Protein AF-A0A832CDM5-F1 (afdb_monomer_lite)

Secondary structure (DSSP, 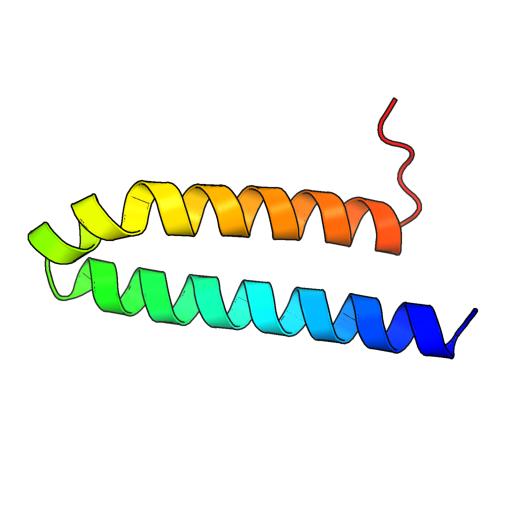8-state):
-HHHHHHHHHHHHHHHHHHHHHHHHHHH-HHHHHHHHHHHHHHHHHHHHHHHHHHT----

Foldseek 3Di:
DVVVLVVLVVVLVVLVVVLVVQVVVCVVDVVSVVVCVVVSVVSVVVNVVSVCVSVVPDPD

Structure (mmCIF, N/CA/C/O backbone):
data_AF-A0A832CDM5-F1
#
_entry.id   AF-A0A832CDM5-F1
#
loop_
_atom_site.group_PDB
_atom_site.id
_atom_site.type_symbol
_atom_site.label_atom_id
_atom_site.label_alt_id
_atom_site.label_comp_id
_atom_site.label_asym_id
_atom_site.label_entity_id
_atom_site.label_seq_id
_atom_site.pdbx_PDB_ins_code
_atom_site.Cartn_x
_atom_site.Cartn_y
_atom_site.Cartn_z
_atom_site.occupancy
_atom_site.B_iso_or_equiv
_atom_site.auth_seq_id
_atom_site.auth_comp_id
_atom_site.auth_asym_id
_atom_site.auth_atom_id
_atom_site.pdbx_PDB_model_num
ATOM 1 N N . MET A 1 1 ? -15.313 7.850 16.726 1.00 65.81 1 MET A N 1
ATOM 2 C CA . MET A 1 1 ? -14.222 6.885 16.451 1.00 65.81 1 MET A CA 1
ATOM 3 C C . MET A 1 1 ? -14.484 6.043 15.207 1.00 65.81 1 MET A C 1
ATOM 5 O O . MET A 1 1 ? -13.548 5.820 14.455 1.00 65.81 1 MET A O 1
ATOM 9 N N . GLU A 1 2 ? -15.728 5.631 14.939 1.00 85.75 2 GLU A N 1
ATOM 10 C CA . GLU A 1 2 ? -16.065 4.784 13.780 1.00 85.75 2 GLU A CA 1
ATOM 11 C C . GLU A 1 2 ? -15.678 5.394 12.420 1.00 85.75 2 GLU A C 1
ATOM 13 O O . GLU A 1 2 ? -15.089 4.712 11.589 1.00 85.75 2 GLU A O 1
ATOM 18 N N . GLU A 1 3 ? -15.921 6.692 12.219 1.00 92.69 3 GLU A N 1
ATOM 19 C CA . GLU A 1 3 ? -15.572 7.382 10.969 1.00 92.69 3 GLU A CA 1
ATOM 20 C C . GLU A 1 3 ? -14.060 7.399 10.692 1.00 92.69 3 GLU A C 1
ATOM 22 O O . GLU A 1 3 ? -13.623 7.175 9.568 1.00 92.69 3 GLU A O 1
ATOM 27 N N . GLN A 1 4 ? -13.238 7.608 11.725 1.00 92.44 4 GLN A N 1
ATOM 28 C CA . GLN A 1 4 ? -11.782 7.558 11.564 1.00 92.44 4 GLN A CA 1
ATOM 29 C C . GLN A 1 4 ? -11.313 6.135 11.276 1.00 92.44 4 GLN A C 1
ATOM 31 O O . GLN A 1 4 ? -10.460 5.938 10.419 1.00 92.44 4 GLN A O 1
ATOM 36 N N . ARG A 1 5 ? -11.928 5.131 11.913 1.00 93.56 5 ARG A N 1
ATOM 37 C CA . ARG A 1 5 ? -11.637 3.726 11.618 1.00 93.56 5 ARG A CA 1
ATOM 38 C C . ARG A 1 5 ? -11.942 3.381 10.160 1.00 93.56 5 ARG A C 1
ATOM 40 O O . ARG A 1 5 ? -11.113 2.749 9.525 1.00 93.56 5 ARG A O 1
ATOM 47 N N . LYS A 1 6 ? -13.068 3.853 9.609 1.00 96.50 6 LYS A N 1
ATOM 48 C CA . LYS A 1 6 ? -13.414 3.669 8.186 1.00 96.50 6 LYS A CA 1
ATOM 49 C C . LYS A 1 6 ? -12.380 4.299 7.254 1.00 96.50 6 LYS A C 1
ATOM 51 O O . LYS A 1 6 ? -11.975 3.665 6.287 1.00 96.50 6 LYS A O 1
ATOM 56 N N . LYS A 1 7 ? -11.918 5.514 7.563 1.00 97.69 7 LYS A N 1
ATOM 57 C CA . LYS A 1 7 ? -10.864 6.190 6.788 1.00 97.69 7 LYS A CA 1
ATOM 58 C C . LYS A 1 7 ? -9.543 5.427 6.819 1.00 97.69 7 LYS A C 1
ATOM 60 O O . LYS A 1 7 ? -8.922 5.269 5.777 1.00 97.69 7 LYS A O 1
ATOM 65 N N . LEU A 1 8 ? -9.141 4.938 7.991 1.00 96.50 8 LEU A N 1
ATOM 66 C CA . LEU A 1 8 ? -7.918 4.152 8.153 1.00 96.50 8 LEU A CA 1
ATOM 67 C C . LEU A 1 8 ? -8.014 2.797 7.441 1.00 96.50 8 LEU A C 1
ATOM 69 O O . LEU A 1 8 ? -7.079 2.425 6.748 1.00 96.50 8 LEU A O 1
ATOM 73 N N . SER A 1 9 ? -9.150 2.099 7.531 1.00 97.44 9 SER A N 1
ATOM 74 C CA . SER A 1 9 ? -9.378 0.872 6.757 1.00 97.44 9 SER A CA 1
ATOM 75 C C . SER A 1 9 ? -9.300 1.135 5.257 1.00 97.44 9 SER A C 1
ATOM 77 O O . SER A 1 9 ? -8.600 0.421 4.555 1.00 97.44 9 SER A O 1
ATOM 79 N N . ARG A 1 10 ? -9.920 2.218 4.772 1.00 98.38 10 ARG A N 1
ATOM 80 C CA . ARG A 1 10 ? -9.832 2.578 3.354 1.00 98.38 10 ARG A CA 1
ATOM 81 C C . ARG A 1 10 ? -8.404 2.913 2.919 1.00 98.38 10 ARG A C 1
ATOM 83 O O . ARG A 1 10 ? -8.042 2.631 1.785 1.00 98.38 10 ARG A O 1
ATOM 90 N N . ALA A 1 11 ? -7.614 3.546 3.784 1.00 98.38 11 ALA A N 1
ATOM 91 C CA . ALA A 1 11 ? -6.210 3.818 3.498 1.00 98.38 11 ALA A CA 1
ATOM 92 C C . ALA A 1 11 ? -5.387 2.524 3.401 1.00 98.38 11 ALA A C 1
ATOM 94 O O . ALA A 1 11 ? -4.555 2.430 2.507 1.00 98.38 11 ALA A O 1
ATOM 95 N N . LEU A 1 12 ? -5.658 1.530 4.256 1.00 98.44 12 LEU A N 1
ATOM 96 C CA . LEU A 1 12 ? -5.024 0.212 4.175 1.00 98.44 12 LEU A CA 1
ATOM 97 C C . LEU A 1 12 ? -5.373 -0.491 2.856 1.00 98.44 12 LEU A C 1
ATOM 99 O O . LEU A 1 12 ? -4.463 -0.887 2.139 1.00 98.44 12 LEU A O 1
ATOM 103 N N . ASP A 1 13 ? -6.656 -0.514 2.475 1.00 98.44 13 ASP A N 1
ATOM 104 C CA . ASP A 1 13 ? -7.091 -1.111 1.201 1.00 98.44 13 ASP A CA 1
ATOM 105 C C . ASP A 1 13 ? -6.363 -0.492 -0.009 1.00 98.44 13 ASP A C 1
ATOM 107 O O . ASP A 1 13 ? -6.025 -1.180 -0.967 1.00 98.44 13 ASP A O 1
ATOM 111 N N . LEU A 1 14 ? -6.135 0.827 0.019 1.00 98.75 14 LEU A N 1
ATOM 112 C CA . LEU A 1 14 ? -5.438 1.545 -1.051 1.00 98.75 14 LEU A CA 1
ATOM 113 C C . LEU A 1 14 ? -3.933 1.248 -1.082 1.00 98.75 14 LEU A C 1
ATOM 115 O O . LEU A 1 14 ? -3.339 1.280 -2.157 1.00 98.75 14 LEU A O 1
ATOM 119 N N . ILE A 1 15 ? -3.314 0.994 0.075 1.00 98.69 15 ILE A N 1
ATOM 120 C CA . ILE A 1 15 ? -1.911 0.572 0.152 1.00 98.69 15 ILE A CA 1
ATOM 121 C C . ILE A 1 15 ? -1.764 -0.823 -0.455 1.00 98.69 15 ILE A C 1
ATOM 123 O O . ILE A 1 15 ? -0.898 -1.014 -1.307 1.00 98.69 15 ILE A O 1
ATOM 127 N N . ASP A 1 16 ? -2.641 -1.755 -0.082 1.00 98.62 16 ASP A N 1
ATOM 128 C CA . ASP A 1 16 ? -2.631 -3.121 -0.612 1.00 98.62 16 ASP A CA 1
ATOM 129 C C . ASP A 1 16 ? -2.826 -3.122 -2.140 1.00 98.62 16 ASP A C 1
ATOM 131 O O . ASP A 1 16 ? -2.045 -3.732 -2.871 1.00 98.62 16 ASP A O 1
ATOM 135 N N . GLU A 1 17 ? -3.798 -2.349 -2.644 1.00 98.75 17 GLU A N 1
ATOM 136 C CA . GLU A 1 17 ? -4.029 -2.180 -4.086 1.00 98.75 17 GLU A CA 1
ATOM 137 C C . GLU A 1 17 ? -2.804 -1.584 -4.803 1.00 98.75 17 GLU A C 1
ATOM 139 O O . GLU A 1 17 ? -2.433 -2.028 -5.892 1.00 98.75 17 GLU A O 1
ATOM 144 N N . ALA A 1 18 ? -2.139 -0.595 -4.197 1.00 98.75 18 ALA A N 1
ATOM 145 C CA . ALA A 1 18 ? -0.929 -0.010 -4.765 1.00 98.75 18 ALA A CA 1
ATOM 146 C C . ALA A 1 18 ? 0.220 -1.028 -4.834 1.00 98.75 18 ALA A C 1
ATOM 148 O O . ALA A 1 18 ? 0.896 -1.104 -5.860 1.00 98.75 18 ALA A O 1
ATOM 149 N N . ILE A 1 19 ? 0.429 -1.827 -3.784 1.00 98.75 19 ILE A N 1
ATOM 150 C CA . ILE A 1 19 ? 1.459 -2.875 -3.754 1.00 98.75 19 ILE A CA 1
ATOM 151 C C . ILE A 1 19 ? 1.231 -3.882 -4.884 1.00 98.75 19 ILE A C 1
ATOM 153 O O . ILE A 1 19 ? 2.177 -4.212 -5.602 1.00 98.75 19 ILE A O 1
ATOM 157 N N . ASP A 1 20 ? -0.007 -4.336 -5.083 1.00 98.69 20 ASP A N 1
ATOM 158 C CA . AS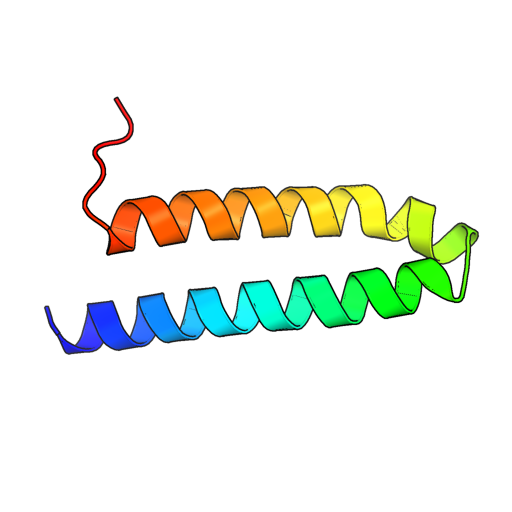P A 1 20 ? -0.338 -5.297 -6.138 1.00 98.69 20 ASP A CA 1
ATOM 159 C C . ASP A 1 20 ? -0.029 -4.742 -7.535 1.00 98.69 20 ASP A C 1
ATOM 161 O O . ASP A 1 20 ? 0.681 -5.379 -8.320 1.00 98.69 20 ASP A O 1
ATOM 165 N N . LEU A 1 21 ? -0.470 -3.514 -7.825 1.00 98.56 21 LEU A N 1
ATOM 166 C CA . LEU A 1 21 ? -0.213 -2.853 -9.109 1.00 98.56 21 LEU A CA 1
ATOM 167 C C . LEU A 1 21 ? 1.285 -2.635 -9.365 1.00 98.56 21 LEU A C 1
ATOM 169 O O . LEU A 1 21 ? 1.768 -2.839 -10.482 1.00 98.56 21 LEU A O 1
ATOM 173 N N . LEU A 1 22 ? 2.034 -2.229 -8.338 1.00 98.25 22 LEU A N 1
ATOM 174 C CA . LEU A 1 22 ? 3.472 -1.993 -8.445 1.00 98.25 22 LEU A CA 1
ATOM 175 C C . LEU A 1 22 ? 4.255 -3.298 -8.617 1.00 98.25 22 LEU A C 1
ATOM 177 O O . LEU A 1 22 ? 5.198 -3.341 -9.406 1.00 98.25 22 LEU A O 1
ATOM 181 N N . ARG A 1 23 ? 3.848 -4.382 -7.948 1.00 98.06 23 ARG A N 1
ATOM 182 C CA . ARG A 1 23 ? 4.436 -5.715 -8.150 1.00 98.06 23 ARG A CA 1
ATOM 183 C C . ARG A 1 23 ? 4.196 -6.223 -9.566 1.00 98.06 23 ARG A C 1
ATOM 185 O O . ARG A 1 23 ? 5.107 -6.793 -10.164 1.00 98.06 23 ARG A O 1
ATOM 192 N N . ASP A 1 24 ? 3.010 -6.001 -10.122 1.00 98.19 24 ASP A N 1
ATOM 193 C CA . ASP A 1 24 ? 2.717 -6.372 -11.507 1.00 98.19 24 ASP A CA 1
ATOM 194 C C . ASP A 1 24 ? 3.534 -5.550 -12.511 1.00 98.19 24 ASP A C 1
ATOM 196 O O . ASP A 1 24 ? 4.073 -6.110 -13.469 1.00 98.19 24 ASP A O 1
ATOM 200 N N . ALA A 1 25 ? 3.729 -4.254 -12.255 1.00 97.56 25 ALA A N 1
ATOM 201 C CA . ALA A 1 25 ? 4.617 -3.416 -13.056 1.00 97.56 25 ALA A CA 1
ATOM 202 C C . ALA A 1 25 ? 6.087 -3.876 -12.968 1.00 97.56 25 ALA A C 1
ATOM 204 O O . ALA A 1 25 ? 6.754 -4.019 -13.994 1.00 97.56 25 ALA A O 1
ATOM 205 N N . ALA A 1 26 ? 6.578 -4.186 -11.765 1.00 97.50 26 ALA A N 1
ATOM 206 C CA . ALA A 1 26 ? 7.928 -4.705 -11.537 1.00 97.50 26 ALA A CA 1
ATOM 207 C C . ALA A 1 26 ? 8.170 -6.056 -12.237 1.00 97.50 26 ALA A C 1
ATOM 209 O O . ALA A 1 26 ? 9.255 -6.313 -12.753 1.00 97.50 26 ALA A O 1
ATOM 210 N N . ARG A 1 27 ? 7.156 -6.928 -12.312 1.00 97.25 27 ARG A N 1
ATOM 211 C CA . ARG A 1 27 ? 7.246 -8.203 -13.051 1.00 97.25 27 ARG A CA 1
ATOM 212 C C . ARG A 1 27 ? 7.413 -8.007 -14.558 1.00 97.25 27 ARG A C 1
ATOM 214 O O . ARG A 1 27 ? 7.984 -8.878 -15.213 1.00 97.25 27 ARG A O 1
ATOM 221 N N . ALA A 1 28 ? 6.898 -6.908 -15.107 1.00 96.44 28 ALA A N 1
ATOM 222 C CA . ALA A 1 28 ? 6.948 -6.622 -16.537 1.00 96.44 28 ALA A CA 1
ATOM 223 C C . ALA A 1 28 ? 8.286 -6.009 -16.991 1.00 96.44 28 ALA A C 1
ATOM 225 O O . ALA A 1 28 ? 8.661 -6.180 -18.152 1.00 96.44 28 ALA A O 1
ATOM 226 N N . ASP A 1 29 ? 9.012 -5.324 -16.101 1.00 96.12 29 ASP A N 1
ATOM 227 C CA . ASP A 1 29 ? 10.263 -4.628 -16.418 1.00 96.12 29 ASP A CA 1
ATOM 228 C C . ASP A 1 29 ? 11.252 -4.689 -15.241 1.00 96.12 29 ASP A C 1
ATOM 230 O O . ASP A 1 29 ? 11.003 -4.159 -14.160 1.00 96.12 29 ASP A O 1
ATOM 234 N N . ARG A 1 30 ? 12.420 -5.303 -15.474 1.00 92.56 30 ARG A N 1
ATOM 235 C CA . ARG A 1 30 ? 13.479 -5.453 -14.465 1.00 92.56 30 ARG A CA 1
ATOM 236 C C . ARG A 1 30 ? 14.069 -4.117 -14.004 1.00 92.56 30 ARG A C 1
ATOM 238 O O . ARG A 1 30 ? 14.401 -3.996 -12.831 1.00 92.56 30 ARG A O 1
ATOM 245 N N . ALA A 1 31 ? 14.216 -3.136 -14.894 1.00 95.06 31 ALA A N 1
ATOM 246 C CA . ALA A 1 31 ? 14.709 -1.816 -14.505 1.00 95.06 31 ALA A CA 1
ATOM 247 C C . ALA A 1 31 ? 13.675 -1.098 -13.629 1.00 95.06 31 ALA A C 1
ATOM 249 O O . ALA A 1 31 ? 14.027 -0.435 -12.657 1.00 95.06 31 ALA A O 1
ATOM 250 N N . LEU A 1 32 ? 12.389 -1.283 -13.938 1.00 95.50 32 LEU A N 1
ATOM 251 C CA . LEU A 1 32 ? 11.310 -0.775 -13.102 1.00 95.50 32 LEU A CA 1
ATOM 252 C C . LEU A 1 32 ? 11.256 -1.494 -11.748 1.00 95.50 32 LEU A C 1
ATOM 254 O O . LEU A 1 32 ? 11.009 -0.842 -10.742 1.00 95.50 32 LEU A O 1
ATOM 258 N N . ALA A 1 33 ? 11.540 -2.798 -11.697 1.00 97.56 33 ALA A N 1
ATOM 259 C CA . ALA A 1 33 ? 11.608 -3.552 -10.446 1.00 97.56 33 ALA A CA 1
ATOM 260 C C . ALA A 1 33 ? 12.641 -2.975 -9.467 1.00 97.56 33 ALA A C 1
ATOM 262 O O . ALA A 1 33 ? 12.316 -2.783 -8.301 1.00 97.56 33 ALA A O 1
ATOM 263 N N . GLU A 1 34 ? 13.845 -2.648 -9.948 1.00 97.62 34 GLU A N 1
ATOM 264 C CA . GLU A 1 34 ? 14.893 -2.021 -9.127 1.00 97.62 34 GLU A CA 1
ATOM 265 C C . GLU A 1 34 ? 14.466 -0.630 -8.626 1.00 97.62 34 GLU A C 1
ATOM 267 O O . GLU A 1 34 ? 14.706 -0.282 -7.476 1.00 97.62 34 GLU A O 1
ATOM 272 N N . LEU A 1 35 ? 13.771 0.159 -9.454 1.00 97.19 35 LEU A N 1
ATOM 273 C CA . LEU A 1 35 ? 13.257 1.473 -9.045 1.00 97.19 35 LEU A CA 1
ATOM 274 C C . LEU A 1 35 ? 12.088 1.387 -8.052 1.00 97.19 35 LEU A C 1
ATOM 276 O O . LEU A 1 35 ? 11.877 2.314 -7.271 1.00 97.19 35 LEU A O 1
ATOM 280 N N . LEU A 1 36 ? 11.300 0.313 -8.113 1.00 98.38 36 LEU A N 1
ATOM 281 C CA . LEU A 1 36 ? 10.123 0.118 -7.270 1.00 98.38 36 LEU A CA 1
ATOM 282 C C . LEU A 1 36 ? 10.432 -0.567 -5.939 1.00 98.38 36 L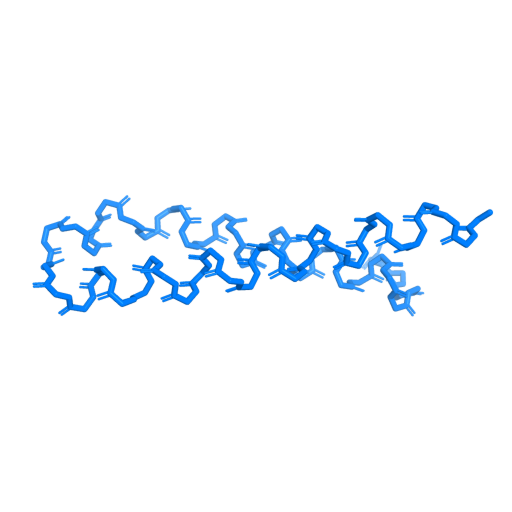EU A C 1
ATOM 284 O O . LEU A 1 36 ? 9.561 -0.556 -5.075 1.00 98.38 36 LEU A O 1
ATOM 288 N N . GLU A 1 37 ? 11.629 -1.123 -5.746 1.00 98.12 37 GLU A N 1
ATOM 289 C CA . GLU A 1 37 ? 12.006 -1.858 -4.532 1.00 98.12 37 GLU A CA 1
ATOM 290 C C . GLU A 1 37 ? 11.792 -1.022 -3.257 1.00 98.12 37 GLU A C 1
ATOM 292 O O . GLU A 1 37 ? 11.022 -1.422 -2.383 1.00 98.12 37 GLU A O 1
ATOM 297 N N . ASP A 1 38 ? 12.362 0.186 -3.196 1.00 98.12 38 ASP A N 1
ATOM 298 C CA . ASP A 1 38 ? 12.231 1.081 -2.034 1.00 98.12 38 ASP A CA 1
ATOM 299 C C . ASP A 1 38 ? 10.782 1.551 -1.803 1.00 98.12 38 ASP A C 1
ATOM 301 O O . ASP A 1 38 ? 10.345 1.763 -0.665 1.00 98.12 38 ASP A O 1
ATOM 305 N N . VAL A 1 39 ? 10.021 1.725 -2.890 1.00 98.25 39 VAL A N 1
ATOM 306 C CA . VAL A 1 39 ? 8.616 2.153 -2.838 1.00 98.25 39 VAL A CA 1
ATOM 307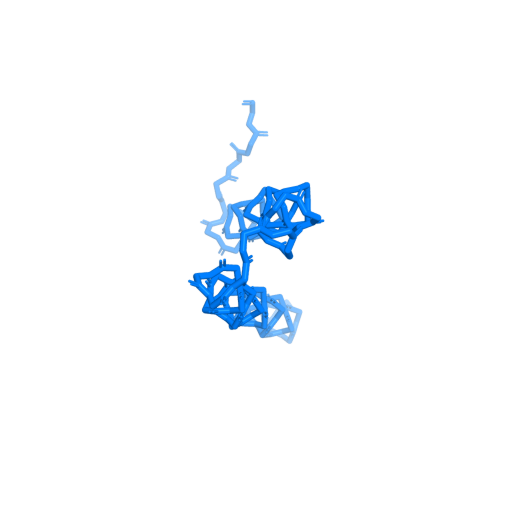 C C . VAL A 1 39 ? 7.745 1.031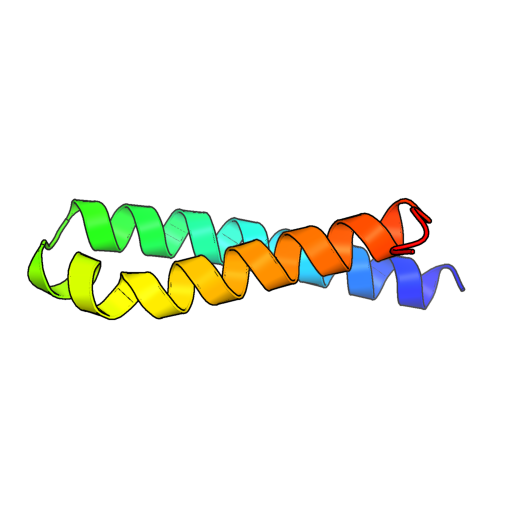 -2.283 1.00 98.25 39 VAL A C 1
ATOM 309 O O . VAL A 1 39 ? 6.942 1.273 -1.384 1.00 98.25 39 VAL A O 1
ATOM 312 N N . LEU A 1 40 ? 7.920 -0.189 -2.793 1.00 98.62 40 LEU A N 1
ATOM 313 C CA . LEU A 1 40 ? 7.221 -1.384 -2.329 1.00 98.62 40 LEU A CA 1
ATOM 314 C C . LEU A 1 40 ? 7.523 -1.648 -0.855 1.00 98.62 40 LEU A C 1
ATOM 316 O O . LEU A 1 40 ? 6.586 -1.794 -0.077 1.00 98.62 40 LEU A O 1
ATOM 320 N N . TYR A 1 41 ? 8.796 -1.593 -0.461 1.00 98.38 41 TYR A N 1
ATOM 321 C CA . TYR A 1 41 ? 9.204 -1.748 0.934 1.00 98.38 41 TYR A CA 1
ATOM 322 C C . TYR A 1 41 ? 8.518 -0.721 1.849 1.00 98.38 41 TYR A C 1
ATOM 324 O O . TYR A 1 41 ? 7.935 -1.065 2.874 1.00 98.38 41 TYR A O 1
ATOM 332 N N . SER A 1 42 ? 8.517 0.554 1.452 1.00 98.50 42 SER A N 1
ATOM 333 C CA . SER A 1 42 ? 7.884 1.620 2.239 1.00 98.50 42 SER A CA 1
ATOM 334 C C . SER A 1 42 ? 6.366 1.448 2.366 1.00 98.50 42 SER A C 1
ATOM 336 O O . SER A 1 42 ? 5.789 1.792 3.399 1.00 98.50 42 SER A O 1
ATOM 338 N N . LEU A 1 43 ? 5.704 0.945 1.319 1.00 98.62 43 LEU A N 1
ATOM 339 C CA . LEU A 1 43 ? 4.268 0.669 1.339 1.00 98.62 43 LEU A CA 1
ATOM 340 C C . LEU A 1 43 ? 3.935 -0.539 2.216 1.00 98.62 43 LEU A C 1
ATOM 342 O O . LEU A 1 43 ? 2.962 -0.477 2.962 1.00 98.62 43 LEU A O 1
ATOM 346 N N . GLU A 1 44 ? 4.744 -1.596 2.166 1.00 98.69 44 GLU A N 1
ATOM 347 C CA . GLU A 1 44 ? 4.595 -2.780 3.019 1.00 98.69 44 GLU A CA 1
ATOM 348 C C . GLU A 1 44 ? 4.701 -2.397 4.504 1.00 98.69 44 GLU A C 1
ATOM 350 O O . GLU A 1 44 ? 3.780 -2.671 5.275 1.00 98.69 44 GLU A O 1
ATOM 355 N N . GLU A 1 45 ? 5.735 -1.640 4.887 1.00 98.50 45 GLU A N 1
ATOM 356 C CA . GLU A 1 45 ? 5.905 -1.126 6.255 1.00 98.50 45 GLU A CA 1
ATOM 357 C C . GLU A 1 45 ? 4.730 -0.234 6.694 1.00 98.50 45 GLU A C 1
ATOM 359 O O . GLU A 1 45 ? 4.225 -0.335 7.818 1.00 98.50 45 GLU A O 1
ATOM 364 N N . ALA A 1 46 ? 4.251 0.643 5.804 1.00 98.12 46 ALA A N 1
ATOM 365 C CA . ALA A 1 46 ? 3.100 1.495 6.088 1.00 98.12 46 ALA A CA 1
ATOM 366 C C . ALA A 1 46 ? 1.810 0.679 6.277 1.00 98.12 46 ALA A C 1
ATOM 368 O O . ALA A 1 46 ? 1.021 0.981 7.180 1.00 98.12 46 ALA A O 1
ATOM 369 N N . GLY A 1 47 ? 1.603 -0.353 5.455 1.00 98.19 47 GLY A N 1
ATOM 370 C CA . GLY A 1 47 ? 0.476 -1.277 5.546 1.00 98.19 47 GLY A CA 1
ATOM 371 C C . GLY A 1 47 ? 0.483 -2.055 6.861 1.00 98.19 47 GLY A C 1
ATOM 372 O O . GLY A 1 47 ? -0.524 -2.073 7.573 1.00 98.19 47 GLY A O 1
ATOM 373 N N . GLU A 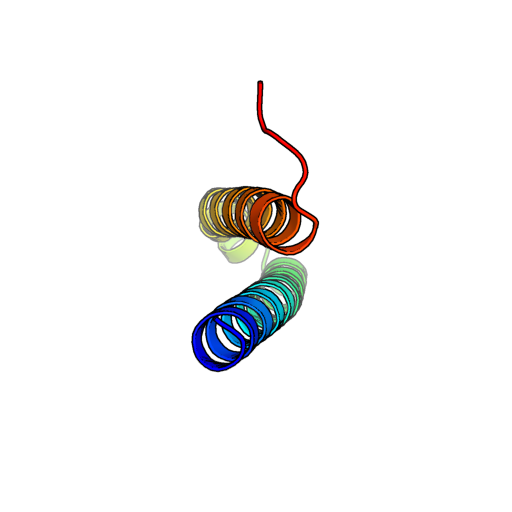1 48 ? 1.629 -2.613 7.255 1.00 97.75 48 GLU A N 1
ATOM 374 C CA . GLU A 1 48 ? 1.780 -3.334 8.524 1.00 97.75 48 GLU A CA 1
ATOM 375 C C . GLU A 1 48 ? 1.546 -2.435 9.746 1.00 97.75 48 GLU A C 1
ATOM 377 O O . GLU A 1 48 ? 0.814 -2.806 10.678 1.00 97.75 48 GLU A O 1
ATOM 382 N N . ALA A 1 49 ? 2.113 -1.225 9.741 1.00 96.81 49 ALA A N 1
ATOM 383 C CA . ALA A 1 49 ? 1.921 -0.258 10.816 1.00 96.81 49 ALA A CA 1
ATOM 384 C C . ALA A 1 49 ? 0.446 0.159 10.942 1.00 96.81 49 ALA A C 1
ATOM 386 O O . ALA A 1 49 ? -0.107 0.214 12.047 1.00 96.81 49 ALA A O 1
ATOM 387 N N . LEU A 1 50 ? -0.220 0.416 9.814 1.00 96.62 50 LEU A N 1
ATOM 388 C CA . LEU A 1 50 ? -1.626 0.808 9.782 1.00 96.62 50 LEU A CA 1
ATOM 389 C C . LEU A 1 50 ? -2.557 -0.338 10.200 1.00 96.62 50 LEU A C 1
ATOM 391 O O . LEU A 1 50 ? -3.499 -0.116 10.968 1.00 96.62 50 LEU A O 1
ATOM 395 N N . SER A 1 51 ? -2.270 -1.560 9.754 1.00 96.69 51 SER A N 1
ATOM 396 C CA . SER A 1 51 ? -2.974 -2.770 10.182 1.00 96.69 51 SER A CA 1
ATOM 397 C C . SER A 1 51 ? -2.863 -2.961 11.698 1.00 96.69 51 SER A C 1
ATOM 399 O O . SER A 1 51 ? -3.877 -3.105 12.383 1.00 96.69 51 SER A O 1
ATOM 401 N N . SER A 1 52 ? -1.660 -2.810 12.261 1.00 95.56 52 SER A N 1
ATOM 402 C CA . SER A 1 52 ? -1.430 -2.898 13.710 1.00 95.56 52 SER A CA 1
ATOM 403 C C . SER A 1 52 ? -2.268 -1.886 14.505 1.00 95.56 52 SER A C 1
ATOM 405 O O . SER A 1 52 ? -2.868 -2.238 15.526 1.00 95.56 52 SER A O 1
ATOM 407 N N . ILE A 1 53 ? -2.388 -0.646 14.008 1.00 94.00 53 ILE A N 1
ATOM 408 C CA . ILE A 1 53 ? -3.257 0.392 14.591 1.00 94.00 53 ILE A CA 1
ATOM 409 C C . ILE A 1 53 ? -4.734 -0.036 14.549 1.00 94.00 53 ILE A C 1
ATOM 411 O O . ILE A 1 53 ? -5.456 0.132 15.536 1.00 94.00 53 ILE A O 1
ATOM 415 N N . LEU A 1 54 ? -5.201 -0.588 13.425 1.00 93.69 54 LEU A N 1
ATOM 416 C CA . LEU A 1 54 ? -6.594 -1.014 13.229 1.00 93.69 54 LEU A CA 1
ATOM 417 C C . LEU A 1 54 ? -6.986 -2.244 14.058 1.00 93.69 54 LEU A C 1
ATOM 419 O O . LEU A 1 54 ? -8.151 -2.359 14.471 1.00 93.69 54 LEU A O 1
ATOM 423 N N . GLU A 1 55 ? -6.030 -3.142 14.291 1.00 93.00 55 GLU A N 1
ATOM 424 C CA . GLU A 1 55 ? -6.155 -4.335 15.131 1.00 93.00 55 GLU A CA 1
ATOM 425 C C . GLU A 1 55 ? -6.029 -4.020 16.628 1.00 93.00 55 GLU A C 1
ATOM 427 O O . GLU A 1 55 ? -6.369 -4.853 17.468 1.00 93.00 55 GLU A O 1
ATOM 432 N N . GLY A 1 56 ? -5.560 -2.819 16.984 1.00 85.00 56 GLY A N 1
ATOM 433 C CA . GLY A 1 56 ? -5.293 -2.447 18.372 1.00 85.00 56 GLY A CA 1
ATOM 434 C C . GLY A 1 56 ? -4.108 -3.206 18.973 1.00 85.00 56 GLY A C 1
ATOM 435 O O . GLY A 1 56 ? -4.007 -3.316 20.198 1.00 85.00 56 GLY A O 1
ATOM 436 N N . LYS A 1 57 ? -3.210 -3.739 18.134 1.00 72.88 57 LYS A N 1
ATOM 437 C CA . LYS A 1 57 ? -1.958 -4.338 18.594 1.00 72.88 57 LYS A CA 1
ATOM 438 C C . LYS A 1 57 ? -1.032 -3.207 19.022 1.00 72.88 57 LYS A C 1
ATOM 440 O O . LYS A 1 57 ? -0.645 -2.358 18.225 1.00 72.88 57 LYS A O 1
ATOM 445 N N . SER A 1 58 ? -0.706 -3.175 20.311 1.00 51.81 58 SER A N 1
ATOM 446 C CA . SER A 1 58 ? 0.269 -2.227 20.840 1.00 51.81 58 SER A CA 1
ATOM 447 C C . SER A 1 58 ? 1.640 -2.601 20.280 1.00 51.81 58 SER A C 1
ATOM 449 O O . SER A 1 58 ? 2.204 -3.612 20.692 1.00 51.81 58 SER A O 1
ATOM 451 N N . THR A 1 59 ? 2.178 -1.790 19.371 1.00 55.41 59 THR A N 1
ATOM 452 C CA . THR A 1 59 ? 3.607 -1.777 19.044 1.00 55.41 59 THR A CA 1
ATOM 453 C C . THR A 1 59 ? 4.352 -1.315 20.298 1.00 55.41 59 THR A C 1
ATOM 455 O O . THR A 1 59 ? 4.393 -0.128 20.618 1.00 55.41 59 THR A O 1
ATOM 458 N N . ARG A 1 60 ? 4.800 -2.281 21.104 1.00 47.94 60 ARG A N 1
ATOM 459 C CA . ARG A 1 60 ? 5.713 -2.078 22.233 1.00 47.94 60 ARG A CA 1
ATOM 460 C C . ARG A 1 60 ? 7.119 -2.448 21.816 1.00 47.94 60 ARG A C 1
ATOM 462 O O . ARG A 1 60 ? 7.246 -3.484 21.131 1.00 47.94 60 ARG A O 1
#

Radius of gyration: 13.75 Å; chains: 1; bounding box: 31×16×39 Å

pLDDT: mean 93.57, std 11.16, range [47.94, 98.75]

Sequence (60 aa):
MEEQRKKLSRALDLIDEAIDLLRDAARADRALAELLEDVLYSLEEAGEALSSILEGKSTR